Protein AF-A0A523T557-F1 (afdb_monomer_lite)

Structure (mmCIF, N/CA/C/O backbone):
data_AF-A0A523T557-F1
#
_entry.id   AF-A0A523T557-F1
#
loop_
_atom_site.group_PDB
_atom_site.id
_atom_site.type_symbol
_atom_site.label_atom_id
_atom_site.label_alt_id
_atom_site.label_comp_id
_atom_site.label_asym_id
_atom_site.label_entity_id
_atom_site.label_seq_id
_atom_site.pdbx_PDB_ins_code
_atom_site.Cartn_x
_atom_site.Cartn_y
_atom_site.Cartn_z
_at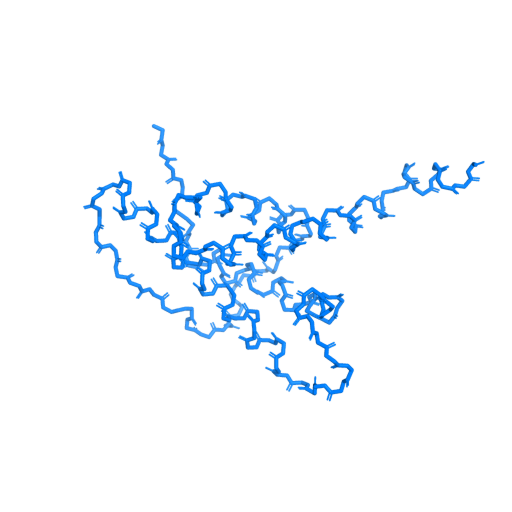om_site.occupancy
_atom_site.B_iso_or_equiv
_atom_site.auth_seq_id
_atom_site.auth_comp_id
_atom_site.auth_asym_id
_atom_site.auth_atom_id
_atom_site.pdbx_PDB_model_num
ATOM 1 N N . MET A 1 1 ? -8.811 22.938 7.286 1.00 31.28 1 MET A N 1
ATOM 2 C CA . MET A 1 1 ? -8.000 22.134 6.344 1.00 31.28 1 MET A CA 1
ATOM 3 C C . MET A 1 1 ? -8.464 20.687 6.497 1.00 31.28 1 MET A C 1
ATOM 5 O O . MET A 1 1 ? -8.234 20.122 7.557 1.00 31.28 1 MET A O 1
ATOM 9 N N . SER A 1 2 ? -9.248 20.136 5.559 1.00 33.06 2 SER A N 1
ATOM 10 C CA . SER A 1 2 ? -9.781 18.769 5.698 1.00 33.06 2 SER A CA 1
ATOM 11 C C . SER A 1 2 ? -8.694 17.757 5.355 1.00 33.06 2 SER A C 1
ATOM 13 O O . SER A 1 2 ? -8.177 17.762 4.236 1.00 33.06 2 SER A O 1
ATOM 15 N N . VAL A 1 3 ? -8.343 16.892 6.299 1.00 50.66 3 VAL A N 1
ATOM 16 C CA . VAL A 1 3 ? -7.448 15.769 6.026 1.00 50.66 3 VAL A CA 1
ATOM 17 C C . VAL A 1 3 ? -8.280 14.706 5.322 1.00 50.66 3 VAL A C 1
ATOM 19 O O . VAL A 1 3 ? -9.309 14.269 5.829 1.00 50.66 3 VAL A O 1
ATOM 22 N N . ILE A 1 4 ? -7.879 14.361 4.099 1.00 57.78 4 ILE A N 1
ATOM 23 C CA . ILE A 1 4 ? -8.636 13.462 3.230 1.00 57.78 4 ILE A CA 1
ATOM 24 C C . ILE A 1 4 ? -8.526 12.049 3.800 1.00 57.78 4 ILE A C 1
ATOM 26 O O . ILE A 1 4 ? -7.488 11.398 3.654 1.00 57.78 4 ILE A O 1
ATOM 30 N N . LEU A 1 5 ? -9.601 11.561 4.420 1.00 68.50 5 LEU A N 1
ATOM 31 C CA . LEU A 1 5 ? -9.769 10.136 4.658 1.00 68.50 5 LEU A CA 1
ATOM 32 C C . LEU A 1 5 ? -9.821 9.440 3.293 1.00 68.50 5 LEU A C 1
ATOM 34 O O . LEU A 1 5 ? -10.670 9.741 2.453 1.00 68.50 5 LEU A O 1
ATOM 38 N N . TYR A 1 6 ? -8.891 8.520 3.057 1.00 69.62 6 TYR A N 1
ATOM 39 C CA . TYR A 1 6 ? -8.950 7.671 1.876 1.00 69.62 6 TYR A CA 1
ATOM 40 C C . TYR A 1 6 ? -10.162 6.739 1.958 1.00 69.62 6 TYR A C 1
ATOM 42 O O . TYR A 1 6 ? -10.372 6.062 2.962 1.00 69.62 6 TYR A O 1
ATOM 50 N N . GLU A 1 7 ? -10.946 6.716 0.885 1.00 75.75 7 GLU A N 1
ATOM 51 C CA . GLU A 1 7 ? -12.098 5.831 0.732 1.00 75.75 7 GLU A CA 1
ATOM 52 C C . GLU A 1 7 ? -11.653 4.387 0.480 1.00 75.75 7 GLU A C 1
ATOM 54 O O . GLU A 1 7 ? -10.585 4.143 -0.094 1.00 75.75 7 GLU A O 1
ATOM 59 N N . ASP A 1 8 ? -12.506 3.431 0.854 1.00 75.81 8 ASP A N 1
ATOM 60 C CA . ASP A 1 8 ? -12.264 1.993 0.682 1.00 75.81 8 ASP A CA 1
ATOM 61 C C . ASP A 1 8 ? -11.877 1.646 -0.772 1.00 75.81 8 ASP A C 1
ATOM 63 O O . ASP A 1 8 ? -10.982 0.832 -1.003 1.00 75.81 8 ASP A O 1
ATOM 67 N N . GLU A 1 9 ? -12.468 2.325 -1.764 1.00 79.88 9 GLU A N 1
ATOM 68 C CA . GLU A 1 9 ? -12.156 2.139 -3.188 1.00 79.88 9 GLU A CA 1
ATOM 69 C C . GLU A 1 9 ? -10.692 2.463 -3.527 1.00 79.88 9 GLU A C 1
ATOM 71 O O . GLU A 1 9 ? -10.046 1.737 -4.288 1.00 79.88 9 GLU A O 1
ATOM 76 N N . LYS A 1 10 ? -10.114 3.505 -2.919 1.00 84.69 10 LYS A N 1
ATOM 77 C CA . LYS A 1 10 ? -8.704 3.858 -3.141 1.00 84.69 10 LYS A CA 1
ATOM 78 C C . LYS A 1 10 ? -7.779 2.776 -2.590 1.00 84.69 10 LYS A C 1
ATOM 80 O O . LYS A 1 10 ? -6.783 2.443 -3.228 1.00 84.69 10 LYS A O 1
ATOM 85 N N . PHE A 1 11 ? -8.124 2.175 -1.450 1.00 87.06 11 PHE A N 1
ATOM 86 C CA . PHE A 1 11 ? -7.369 1.050 -0.892 1.00 87.06 11 PHE A CA 1
ATOM 87 C C . PHE A 1 11 ? -7.514 -0.230 -1.722 1.00 87.06 11 PHE A C 1
ATOM 89 O O . PHE A 1 11 ? -6.532 -0.962 -1.872 1.00 87.06 11 PHE A O 1
ATOM 96 N N . LEU A 1 12 ? -8.686 -0.474 -2.320 1.00 86.19 12 LEU A N 1
ATOM 97 C CA . LEU A 1 12 ? -8.866 -1.550 -3.300 1.00 86.19 12 LEU A CA 1
ATOM 98 C C . LEU A 1 12 ? -7.956 -1.353 -4.519 1.00 86.19 12 LEU A C 1
ATOM 100 O O . LEU A 1 12 ? -7.275 -2.295 -4.926 1.00 86.19 12 LEU A O 1
ATOM 104 N N . ARG A 1 13 ? -7.876 -0.127 -5.055 1.00 88.12 13 ARG A N 1
ATOM 105 C CA . ARG A 1 13 ? -6.985 0.209 -6.180 1.00 88.12 13 ARG A CA 1
ATOM 106 C C . ARG A 1 13 ? -5.505 0.095 -5.813 1.00 88.12 13 ARG A C 1
ATOM 108 O O . ARG A 1 13 ? -4.748 -0.493 -6.579 1.00 88.12 13 ARG A O 1
ATOM 115 N N . ILE A 1 14 ? -5.098 0.570 -4.629 1.00 89.81 14 ILE A N 1
ATOM 116 C CA . ILE A 1 14 ? -3.727 0.399 -4.106 1.00 89.81 14 ILE A CA 1
ATOM 117 C C . ILE A 1 14 ? -3.356 -1.084 -4.072 1.00 89.81 14 ILE A C 1
ATOM 119 O O . ILE A 1 14 ? -2.316 -1.483 -4.592 1.00 89.81 14 ILE A O 1
ATOM 123 N N . ALA A 1 15 ? -4.203 -1.918 -3.478 1.00 88.25 15 ALA A N 1
ATOM 124 C CA . ALA A 1 15 ? -3.923 -3.340 -3.362 1.00 88.25 15 ALA A CA 1
ATOM 125 C C . ALA A 1 15 ? -3.898 -4.051 -4.720 1.00 88.25 15 ALA A C 1
ATOM 127 O O . ALA A 1 15 ? -3.035 -4.900 -4.933 1.00 88.25 15 ALA A O 1
ATOM 128 N N . ALA A 1 16 ? -4.804 -3.700 -5.639 1.00 87.75 16 ALA A N 1
ATOM 129 C CA . ALA A 1 16 ? -4.807 -4.233 -6.998 1.00 87.75 16 ALA A CA 1
ATOM 130 C C . ALA A 1 16 ? -3.494 -3.901 -7.727 1.00 87.75 16 ALA A C 1
ATOM 132 O O . ALA A 1 16 ? -2.852 -4.800 -8.270 1.00 87.75 16 ALA A O 1
ATOM 133 N N . SER A 1 17 ? -3.034 -2.648 -7.660 1.00 89.94 17 SER A N 1
ATOM 134 C CA . SER A 1 17 ? -1.747 -2.245 -8.239 1.00 89.94 17 SER A CA 1
ATOM 135 C C . SER A 1 17 ? -0.556 -2.951 -7.596 1.00 89.94 17 SER A C 1
ATOM 137 O O . SER A 1 17 ? 0.370 -3.357 -8.296 1.00 89.94 17 SER A O 1
ATOM 139 N N . LEU A 1 18 ? -0.568 -3.128 -6.271 1.00 88.62 18 LEU A N 1
ATOM 140 C CA . LEU A 1 18 ? 0.499 -3.843 -5.571 1.00 88.62 18 LEU A CA 1
ATOM 141 C C . LEU A 1 18 ? 0.540 -5.325 -5.959 1.00 88.62 18 LEU A C 1
ATOM 143 O O . LEU A 1 18 ? 1.633 -5.860 -6.119 1.00 88.62 18 LEU A O 1
ATOM 147 N N . LYS A 1 19 ? -0.616 -5.980 -6.147 1.00 85.81 19 LYS A N 1
ATOM 148 C CA . LYS A 1 19 ? -0.695 -7.383 -6.596 1.00 85.81 19 LYS A CA 1
ATOM 149 C C . LYS A 1 19 ? -0.064 -7.584 -7.965 1.00 85.81 19 LYS A C 1
ATOM 151 O O . LYS A 1 19 ? 0.756 -8.484 -8.114 1.00 85.81 19 LYS A O 1
ATOM 156 N N . LEU A 1 20 ? -0.370 -6.709 -8.925 1.00 84.88 20 LEU A N 1
ATOM 157 C CA . LEU A 1 20 ? 0.230 -6.760 -10.265 1.00 84.88 20 LEU A CA 1
ATOM 158 C C . LEU A 1 20 ? 1.760 -6.692 -10.229 1.00 84.88 20 LEU A C 1
ATOM 160 O O . LEU A 1 20 ? 2.426 -7.254 -11.090 1.00 84.88 20 LEU A O 1
ATOM 164 N N . LYS A 1 21 ? 2.314 -6.027 -9.215 1.00 83.25 21 LYS A N 1
ATOM 165 C CA . LYS A 1 21 ? 3.755 -5.847 -9.021 1.00 83.25 21 LYS A CA 1
ATOM 166 C C . LYS A 1 21 ? 4.348 -6.808 -7.988 1.00 83.25 21 LYS A C 1
ATOM 168 O O . LYS A 1 21 ? 5.528 -6.711 -7.669 1.00 83.25 21 LYS A O 1
ATOM 173 N N . GLY A 1 22 ? 3.541 -7.710 -7.426 1.00 77.62 22 GLY A N 1
ATOM 174 C CA . GLY A 1 22 ? 3.881 -8.467 -6.224 1.00 77.62 22 GLY A CA 1
ATOM 175 C C . GLY A 1 22 ? 5.095 -9.379 -6.388 1.00 77.62 22 GLY A C 1
ATOM 176 O O . GLY A 1 22 ? 5.851 -9.551 -5.437 1.00 77.62 22 GLY A O 1
ATOM 177 N N . GLN A 1 23 ? 5.314 -9.927 -7.585 1.00 76.62 23 GLN A N 1
ATOM 178 C CA . GLN A 1 23 ? 6.472 -10.782 -7.862 1.00 76.62 23 GLN A CA 1
ATOM 179 C C . GLN A 1 23 ? 7.786 -9.997 -7.815 1.00 76.62 23 GLN A C 1
ATOM 181 O O . GLN A 1 23 ? 8.675 -10.361 -7.049 1.00 76.62 23 GLN A O 1
ATOM 186 N N . ASP A 1 24 ? 7.871 -8.876 -8.535 1.00 79.00 24 ASP A N 1
ATOM 187 C CA . ASP A 1 24 ? 9.051 -7.994 -8.554 1.00 79.00 24 ASP A CA 1
ATOM 188 C C . ASP A 1 24 ? 9.409 -7.495 -7.150 1.00 79.00 24 ASP A C 1
ATOM 190 O O . ASP A 1 24 ? 10.567 -7.303 -6.781 1.00 79.00 24 ASP A O 1
ATOM 194 N N . MET A 1 25 ? 8.374 -7.324 -6.340 1.00 80.50 25 MET A N 1
ATOM 195 C CA . MET A 1 25 ? 8.449 -6.810 -4.993 1.00 80.50 25 MET A CA 1
ATOM 196 C C . MET A 1 25 ? 8.814 -7.875 -3.949 1.00 80.50 25 MET A C 1
ATOM 198 O O . MET A 1 25 ? 9.259 -7.498 -2.875 1.00 80.50 25 MET A O 1
ATOM 202 N N . ALA A 1 26 ? 8.726 -9.180 -4.234 1.00 80.50 26 ALA A N 1
ATOM 203 C CA . ALA A 1 26 ? 8.835 -10.268 -3.247 1.00 80.50 26 ALA A CA 1
ATOM 204 C C . ALA A 1 26 ? 10.027 -10.158 -2.268 1.00 80.50 26 ALA A C 1
ATOM 206 O O . ALA A 1 26 ? 9.886 -10.454 -1.078 1.00 80.50 26 ALA A O 1
ATOM 207 N N . HIS A 1 27 ? 11.175 -9.661 -2.731 1.00 79.62 27 HIS A N 1
ATOM 208 C CA . HIS A 1 27 ? 12.367 -9.437 -1.910 1.00 79.62 27 HIS A CA 1
ATOM 209 C C . HIS A 1 27 ? 12.126 -8.492 -0.714 1.00 79.62 27 HIS A C 1
ATOM 211 O O . HIS A 1 27 ? 12.641 -8.758 0.373 1.00 79.62 27 HIS A O 1
ATOM 217 N N . LEU A 1 28 ? 11.273 -7.460 -0.830 1.00 82.38 28 LEU A N 1
ATOM 218 C CA . LEU A 1 28 ? 10.960 -6.580 0.312 1.00 82.38 28 LEU A CA 1
ATOM 219 C C . LEU A 1 28 ? 10.135 -7.301 1.394 1.00 82.38 28 LEU A C 1
ATOM 221 O O . LEU A 1 28 ? 10.028 -6.809 2.518 1.00 82.38 28 LEU A O 1
ATOM 225 N N . TRP A 1 29 ? 9.543 -8.458 1.090 1.00 77.88 29 TRP A N 1
ATOM 226 C CA . TRP A 1 29 ? 8.778 -9.282 2.029 1.00 77.88 29 TRP A CA 1
ATOM 227 C C . TRP A 1 29 ? 9.612 -10.450 2.570 1.00 77.88 29 TRP A C 1
ATOM 229 O O . TRP A 1 29 ? 9.051 -11.304 3.258 1.00 77.88 29 TRP A O 1
ATOM 239 N N . LEU A 1 30 ? 10.932 -10.451 2.310 1.00 71.69 30 LEU A N 1
ATOM 240 C CA . LEU A 1 30 ? 11.891 -11.479 2.730 1.00 71.69 30 LEU A CA 1
ATOM 241 C C . LEU A 1 30 ? 11.425 -12.882 2.322 1.00 71.69 30 LEU A C 1
ATOM 243 O O . LEU A 1 30 ? 11.360 -13.803 3.136 1.00 71.69 30 LEU A O 1
ATOM 247 N N . TYR A 1 31 ? 11.033 -13.016 1.055 1.00 68.38 31 TYR A N 1
ATOM 248 C CA . TYR A 1 31 ? 10.551 -14.271 0.494 1.00 68.38 31 TYR A CA 1
ATOM 249 C C . TYR A 1 31 ? 11.728 -15.194 0.137 1.00 68.38 31 TYR A C 1
ATOM 251 O O . TYR A 1 31 ? 12.522 -14.830 -0.733 1.00 68.38 31 TYR A O 1
ATOM 259 N N . PRO A 1 32 ? 11.856 -16.391 0.741 1.00 55.16 32 PRO A N 1
ATOM 260 C CA . PRO A 1 32 ? 12.726 -17.418 0.189 1.00 55.16 32 PRO A CA 1
ATOM 261 C C . PRO A 1 32 ? 12.156 -17.908 -1.152 1.00 55.16 32 PRO A C 1
ATOM 263 O O . PRO A 1 32 ? 10.939 -18.043 -1.315 1.00 55.16 32 PRO A O 1
ATOM 266 N N . TYR A 1 33 ? 13.045 -18.172 -2.113 1.00 48.47 33 TYR A N 1
ATOM 267 C CA . TYR A 1 33 ? 12.705 -18.808 -3.388 1.00 48.47 33 TYR A CA 1
ATOM 268 C C . TYR A 1 33 ? 11.853 -20.069 -3.135 1.00 48.47 33 TYR A C 1
ATOM 270 O O . TYR A 1 33 ? 12.278 -20.958 -2.401 1.00 48.47 33 TYR A O 1
ATOM 278 N N . GLY A 1 34 ? 10.655 -20.151 -3.730 1.00 52.22 34 GLY A N 1
ATOM 279 C CA . GLY A 1 34 ? 9.854 -21.388 -3.757 1.00 52.22 34 GLY A CA 1
ATOM 280 C C . GLY A 1 34 ? 8.467 -21.356 -3.106 1.00 52.22 34 GLY A C 1
ATOM 281 O O . GLY A 1 34 ? 7.756 -22.356 -3.163 1.00 52.22 34 GLY A O 1
ATOM 282 N N . TRP A 1 35 ? 8.019 -20.244 -2.521 1.00 56.44 35 TRP A N 1
ATOM 283 C CA . TRP A 1 35 ? 6.638 -20.152 -2.027 1.00 56.44 35 TRP A CA 1
ATOM 284 C C . TRP A 1 35 ? 5.668 -19.840 -3.174 1.00 56.44 35 TRP A C 1
ATOM 286 O O . TRP A 1 35 ? 5.558 -18.708 -3.644 1.00 56.44 35 TRP A O 1
ATOM 296 N N . GLN A 1 36 ? 4.999 -20.892 -3.643 1.00 54.44 36 GLN A N 1
ATOM 297 C CA . GLN A 1 36 ? 4.041 -20.874 -4.744 1.00 54.44 36 GLN A CA 1
ATOM 298 C C . GLN A 1 36 ? 2.829 -19.956 -4.481 1.00 54.44 36 GLN A C 1
ATOM 300 O O . GLN A 1 36 ? 2.388 -19.755 -3.349 1.00 54.44 36 GLN A O 1
ATOM 305 N N . THR A 1 37 ? 2.321 -19.403 -5.585 1.00 53.91 37 THR A N 1
ATOM 306 C CA . THR A 1 37 ? 0.986 -18.828 -5.846 1.00 53.91 37 THR A CA 1
ATOM 307 C C . THR A 1 37 ? 0.020 -18.697 -4.657 1.00 53.91 37 THR A C 1
ATOM 309 O O . THR A 1 37 ? -0.415 -19.674 -4.057 1.00 53.91 37 THR A O 1
ATOM 312 N N . GLY A 1 38 ? -0.386 -17.455 -4.363 1.00 60.50 38 GLY A N 1
ATOM 313 C CA . GLY A 1 38 ? -1.404 -17.110 -3.357 1.00 60.50 38 GLY A CA 1
ATOM 314 C C . GLY A 1 38 ? -0.848 -16.620 -2.014 1.00 60.50 38 GLY A C 1
ATOM 315 O O . GLY A 1 38 ? -1.551 -15.934 -1.269 1.00 60.50 38 GLY A O 1
ATOM 316 N N . GLY A 1 39 ? 0.423 -16.900 -1.708 1.00 71.94 39 GLY A N 1
ATOM 317 C CA . GLY A 1 39 ? 1.084 -16.385 -0.505 1.00 71.94 39 GLY A CA 1
ATOM 318 C C . GLY A 1 39 ? 1.363 -14.877 -0.557 1.00 71.94 39 GLY A C 1
ATOM 319 O O . GLY A 1 39 ? 1.160 -14.183 0.442 1.00 71.94 39 GLY A O 1
ATOM 320 N N . MET A 1 40 ? 1.800 -14.363 -1.711 1.00 78.50 40 MET A N 1
ATOM 321 C CA . MET A 1 40 ? 2.117 -12.941 -1.897 1.00 78.50 40 MET A CA 1
ATOM 322 C C . MET A 1 40 ? 0.852 -12.083 -1.952 1.00 78.50 40 MET A C 1
ATOM 324 O O . MET A 1 40 ? 0.757 -11.092 -1.229 1.00 78.50 40 MET A O 1
ATOM 328 N N . ASP A 1 41 ? -0.168 -12.524 -2.689 1.00 80.19 41 ASP A N 1
ATOM 329 C CA . ASP A 1 41 ? -1.460 -11.838 -2.749 1.00 80.19 41 ASP A CA 1
ATOM 330 C C . ASP A 1 41 ? -2.034 -11.643 -1.351 1.00 80.19 41 ASP A C 1
ATOM 332 O O . ASP A 1 41 ? -2.245 -10.508 -0.943 1.00 80.19 41 ASP A O 1
ATOM 336 N N . LYS A 1 42 ? -2.152 -12.705 -0.544 1.00 81.50 42 LYS A N 1
ATOM 337 C CA . LYS A 1 42 ? -2.631 -12.605 0.848 1.00 81.50 42 LYS A CA 1
ATOM 338 C C . LYS A 1 42 ? -1.808 -11.634 1.702 1.00 81.50 42 LYS A C 1
ATOM 340 O O . LYS A 1 42 ? -2.352 -10.981 2.594 1.00 81.50 42 LYS A O 1
ATOM 345 N N . LYS A 1 43 ? -0.495 -11.527 1.474 1.00 84.12 43 LYS A N 1
ATOM 346 C CA . LYS A 1 43 ? 0.370 -10.572 2.190 1.00 84.12 43 LYS A CA 1
ATOM 347 C C . LYS A 1 43 ? 0.097 -9.139 1.750 1.00 84.12 43 LYS A C 1
ATOM 349 O O . LYS A 1 43 ? 0.052 -8.265 2.614 1.00 84.12 43 LYS A O 1
ATOM 354 N N . ILE A 1 44 ? -0.125 -8.914 0.459 1.00 86.25 44 ILE A N 1
ATOM 355 C CA . ILE A 1 44 ? -0.513 -7.616 -0.100 1.00 86.25 44 ILE A CA 1
ATOM 356 C C . ILE A 1 44 ? -1.895 -7.214 0.413 1.00 86.25 44 ILE A C 1
ATOM 358 O O . ILE A 1 44 ? -2.054 -6.105 0.910 1.00 86.25 44 ILE A O 1
ATOM 362 N N . GLU A 1 45 ? -2.866 -8.126 0.405 1.00 85.50 45 GLU A N 1
ATOM 363 C CA . GLU A 1 45 ? -4.198 -7.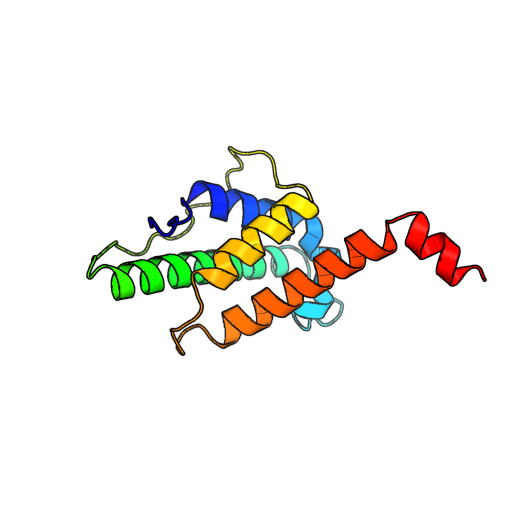888 0.967 1.00 85.50 45 GLU A CA 1
ATOM 364 C C . GLU A 1 45 ? -4.121 -7.536 2.455 1.00 85.50 45 GLU A C 1
ATOM 366 O O . GLU A 1 45 ? -4.743 -6.580 2.918 1.00 85.50 45 GLU A O 1
ATOM 371 N N . LYS A 1 46 ? -3.319 -8.281 3.225 1.00 86.69 46 LYS A N 1
ATOM 372 C CA . LYS A 1 46 ? -3.099 -8.009 4.650 1.00 86.69 46 LYS A CA 1
ATOM 373 C C . LYS A 1 46 ? -2.409 -6.665 4.872 1.00 86.69 46 LYS A C 1
ATOM 375 O O . LYS A 1 46 ? -2.720 -5.977 5.841 1.00 86.69 46 LYS A O 1
ATOM 380 N N . PHE A 1 47 ? -1.468 -6.299 4.009 1.00 88.81 47 PHE A N 1
ATOM 381 C CA . PHE A 1 47 ? -0.793 -5.010 4.059 1.00 88.81 47 PHE A CA 1
ATOM 382 C C . PHE A 1 47 ? -1.759 -3.860 3.747 1.00 88.81 47 PHE A C 1
ATOM 384 O O . PHE A 1 47 ? -1.853 -2.934 4.546 1.00 88.81 47 PHE A O 1
ATOM 391 N N . ALA A 1 48 ? -2.541 -3.956 2.670 1.00 89.06 48 ALA A N 1
ATOM 392 C CA . ALA A 1 48 ? -3.534 -2.952 2.295 1.00 89.06 48 ALA A CA 1
ATOM 393 C C . ALA A 1 48 ? -4.618 -2.771 3.369 1.00 89.06 48 ALA A C 1
ATOM 395 O O . ALA A 1 48 ? -4.949 -1.642 3.716 1.00 89.06 48 ALA A O 1
ATOM 396 N N . ASN A 1 49 ? -5.101 -3.867 3.965 1.00 87.81 49 ASN A N 1
ATOM 397 C CA . ASN A 1 49 ? -6.009 -3.798 5.111 1.00 87.81 49 ASN A CA 1
ATOM 398 C C . ASN A 1 49 ? -5.365 -3.055 6.288 1.00 87.81 49 ASN A C 1
ATOM 400 O O . ASN A 1 49 ? -5.960 -2.126 6.816 1.00 87.81 49 ASN A O 1
ATOM 404 N N . ARG A 1 50 ? -4.118 -3.383 6.658 1.00 88.94 50 ARG A N 1
ATOM 405 C CA . ARG A 1 50 ? -3.410 -2.666 7.734 1.00 88.94 50 ARG A CA 1
ATOM 406 C C . ARG A 1 50 ? -3.253 -1.173 7.452 1.00 88.94 50 ARG A C 1
ATOM 408 O O . ARG A 1 50 ? -3.347 -0.391 8.391 1.00 88.94 50 ARG A O 1
ATOM 415 N N . LEU A 1 51 ? -3.011 -0.785 6.198 1.00 89.19 51 LEU A N 1
ATOM 416 C CA . LEU A 1 51 ? -2.962 0.623 5.800 1.00 89.19 51 LEU A CA 1
ATOM 417 C C . LEU A 1 51 ? -4.324 1.308 5.950 1.00 89.19 51 LEU A C 1
ATOM 419 O O . LEU A 1 51 ? -4.387 2.408 6.489 1.00 89.19 51 LEU A O 1
ATOM 423 N N . LEU A 1 52 ? -5.408 0.648 5.532 1.00 87.44 52 LEU A N 1
ATOM 424 C CA . LEU A 1 52 ? -6.771 1.146 5.725 1.00 87.44 52 LEU A CA 1
ATOM 425 C C . LEU A 1 52 ? -7.067 1.367 7.211 1.00 87.44 52 LEU A C 1
ATOM 427 O O . LEU A 1 52 ? -7.623 2.392 7.589 1.00 87.44 52 LEU A O 1
ATOM 431 N N . ASN A 1 53 ? -6.656 0.432 8.065 1.00 87.00 53 ASN A N 1
ATOM 432 C CA . ASN A 1 53 ? -6.919 0.527 9.499 1.00 87.00 53 ASN A CA 1
ATOM 433 C C . ASN A 1 53 ? -6.107 1.633 10.150 1.00 87.00 53 ASN A C 1
ATOM 435 O O . ASN A 1 53 ? -6.656 2.377 10.946 1.00 87.00 53 ASN A O 1
ATOM 439 N N . ALA A 1 54 ? -4.837 1.771 9.771 1.00 86.50 54 ALA A N 1
ATOM 440 C CA . ALA A 1 54 ? -4.016 2.883 10.224 1.00 86.50 54 ALA A CA 1
ATOM 441 C C . ALA A 1 54 ? -4.634 4.231 9.820 1.00 86.50 54 ALA A C 1
ATOM 443 O O . ALA A 1 54 ? -4.689 5.147 10.630 1.00 86.50 54 ALA A O 1
ATOM 444 N N . ASN A 1 55 ? -5.168 4.331 8.60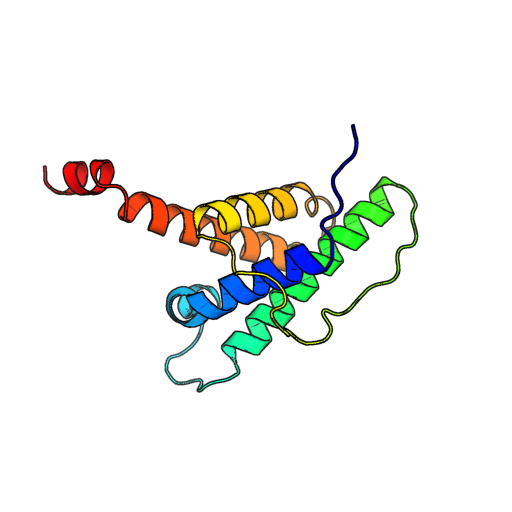0 1.00 86.00 55 ASN A N 1
ATOM 445 C CA . ASN A 1 55 ? -5.801 5.552 8.109 1.00 86.00 55 ASN A CA 1
ATOM 446 C C . ASN A 1 55 ? -7.124 5.868 8.835 1.00 86.00 55 ASN A C 1
ATOM 448 O O . ASN A 1 55 ? -7.391 7.032 9.122 1.00 86.00 55 ASN A O 1
ATOM 452 N N . ILE A 1 56 ? -7.937 4.853 9.153 1.00 84.31 56 ILE A N 1
ATOM 453 C CA . ILE A 1 56 ? -9.158 5.017 9.959 1.00 84.31 56 ILE A CA 1
ATOM 454 C C . ILE A 1 56 ? -8.805 5.403 11.398 1.00 84.31 56 ILE A C 1
ATOM 456 O O . ILE A 1 56 ? -9.349 6.381 11.897 1.00 84.31 56 ILE A O 1
ATOM 460 N N . ASP A 1 57 ? -7.886 4.676 12.040 1.00 84.44 57 ASP A N 1
ATOM 461 C CA . ASP A 1 57 ? -7.486 4.915 13.431 1.00 84.44 57 ASP A CA 1
ATOM 462 C C . ASP A 1 57 ? -6.922 6.337 13.587 1.00 84.44 57 ASP A C 1
ATOM 464 O O . ASP A 1 57 ? -7.383 7.082 14.444 1.00 84.44 57 ASP A O 1
ATOM 468 N N . SER A 1 58 ? -6.021 6.771 12.696 1.00 83.19 58 SER A N 1
ATOM 469 C CA . SER A 1 58 ? -5.482 8.138 12.727 1.00 83.19 58 SER A CA 1
ATOM 470 C C . SER A 1 58 ? -6.536 9.219 12.456 1.00 83.19 58 SER A C 1
ATOM 472 O O . SER A 1 58 ? -6.432 10.321 12.990 1.00 83.19 58 SER A O 1
ATOM 474 N N . SER A 1 59 ? -7.560 8.933 11.645 1.00 81.38 59 SER A N 1
ATOM 475 C CA . SER A 1 59 ? -8.686 9.856 11.450 1.00 81.38 59 SER A CA 1
ATOM 476 C C . SER A 1 59 ? -9.564 9.942 12.699 1.00 81.38 59 SER A C 1
ATOM 478 O O . SER A 1 59 ? -9.915 11.041 13.117 1.00 81.38 59 SER A O 1
ATOM 480 N N . ASN A 1 60 ? -9.898 8.797 13.295 1.00 82.19 60 ASN A N 1
ATOM 481 C CA . ASN A 1 60 ? -10.700 8.705 14.512 1.00 82.19 60 ASN A CA 1
ATOM 482 C C . ASN A 1 60 ? -10.016 9.433 15.679 1.00 82.19 60 ASN A C 1
ATOM 484 O O . ASN A 1 60 ? -10.648 10.261 16.322 1.00 82.19 60 ASN A O 1
ATOM 488 N N . GLU A 1 61 ? -8.715 9.203 15.895 1.00 82.06 61 GLU A N 1
ATOM 489 C CA . GLU A 1 61 ? -7.919 9.886 16.928 1.00 82.06 61 GLU A CA 1
ATOM 490 C C . GLU A 1 61 ? -7.901 11.411 16.734 1.00 82.06 61 GLU A C 1
ATOM 492 O O . GLU A 1 61 ? -7.998 12.166 17.698 1.00 82.06 61 GLU A O 1
ATOM 497 N N . ARG A 1 62 ? -7.794 11.884 15.485 1.00 77.81 62 ARG A N 1
ATOM 498 C CA . ARG A 1 62 ? -7.674 13.318 15.177 1.00 77.81 62 ARG A CA 1
ATOM 499 C C . ARG A 1 62 ? -8.990 14.087 15.302 1.00 77.81 62 ARG A C 1
ATOM 501 O O . ARG A 1 62 ? -8.956 15.285 15.574 1.00 77.81 62 ARG A O 1
ATOM 508 N N . TYR A 1 63 ? -10.118 13.429 15.051 1.00 80.25 63 TYR A N 1
ATOM 509 C CA . TYR A 1 63 ? -11.434 14.071 14.986 1.00 80.25 63 TYR A CA 1
ATOM 510 C C . TYR A 1 63 ? -12.413 13.588 16.064 1.00 80.25 63 TYR A C 1
ATOM 512 O O . TYR A 1 63 ? -13.575 13.981 16.026 1.00 80.25 63 TYR A O 1
ATOM 520 N N . ASP A 1 64 ? -11.951 12.763 17.009 1.00 78.75 64 ASP A N 1
ATOM 521 C CA . ASP A 1 64 ? -12.783 12.100 18.026 1.00 78.75 64 ASP A CA 1
ATOM 522 C C . ASP A 1 64 ? -13.993 11.366 17.404 1.00 78.75 64 ASP A C 1
ATOM 524 O O . ASP A 1 64 ? -15.105 11.331 17.930 1.00 78.75 64 ASP A O 1
ATOM 528 N N . GLU A 1 65 ? -13.779 10.800 16.212 1.00 79.12 65 GLU A N 1
ATOM 529 C CA . GLU A 1 65 ? -14.774 10.006 15.492 1.00 79.12 65 GLU A CA 1
ATOM 530 C C . GLU A 1 65 ? -14.659 8.526 15.881 1.00 79.12 65 GLU A C 1
ATOM 532 O O . GLU A 1 65 ? -13.587 8.021 16.209 1.00 79.12 65 GLU A O 1
ATOM 537 N N . GLN A 1 66 ? -15.761 7.781 15.774 1.00 75.88 66 GLN A N 1
ATOM 538 C CA . GLN A 1 66 ? -15.764 6.324 15.943 1.00 75.88 66 GLN A CA 1
ATOM 539 C C . GLN A 1 66 ? -16.212 5.631 14.661 1.00 75.88 66 GLN A C 1
ATOM 541 O O . GLN A 1 66 ? -17.266 4.991 14.599 1.00 75.88 66 GLN A O 1
ATOM 546 N N . ARG A 1 67 ? -15.409 5.747 13.597 1.00 76.06 67 ARG A N 1
ATOM 547 C CA . ARG A 1 67 ? -15.660 4.947 12.397 1.00 76.06 67 ARG A CA 1
ATOM 548 C C . ARG A 1 67 ? -15.315 3.482 12.657 1.00 76.06 67 ARG A C 1
ATOM 550 O O . ARG A 1 67 ? -14.192 3.192 13.076 1.00 76.06 67 ARG A O 1
ATOM 557 N N . PRO A 1 68 ? -16.236 2.547 12.364 1.00 71.75 68 PRO A N 1
ATOM 558 C CA . PRO A 1 68 ? -15.960 1.130 12.505 1.00 71.75 68 PRO A CA 1
ATOM 559 C C . PRO A 1 68 ? -14.920 0.677 11.481 1.00 71.75 68 PRO A C 1
ATOM 561 O O . PRO A 1 68 ? -14.894 1.129 10.333 1.00 71.75 68 PRO A O 1
ATOM 564 N N . PHE A 1 69 ? -14.099 -0.284 11.893 1.00 72.19 69 PHE A N 1
ATOM 565 C CA . PHE A 1 69 ? -13.170 -0.976 11.015 1.00 72.19 69 PHE A CA 1
ATOM 566 C C . PHE A 1 69 ? -13.927 -1.663 9.874 1.00 72.19 69 PHE A C 1
ATOM 568 O O . PHE A 1 69 ? -14.830 -2.469 10.111 1.00 72.19 69 PHE A O 1
ATOM 575 N N . LYS A 1 70 ? -13.507 -1.420 8.632 1.00 69.06 70 LYS A N 1
ATOM 576 C CA . LYS A 1 70 ? -13.963 -2.184 7.469 1.00 69.06 70 LYS A CA 1
ATOM 577 C C . LYS A 1 70 ? -12.820 -3.037 6.939 1.00 69.06 70 LYS A C 1
ATOM 579 O O . LYS A 1 70 ? -11.726 -2.544 6.687 1.00 69.06 70 LYS A O 1
ATOM 584 N N . VAL A 1 71 ? -13.073 -4.335 6.792 1.00 66.75 71 VAL A N 1
ATOM 585 C CA . VAL A 1 71 ? -12.187 -5.227 6.035 1.00 66.75 71 VAL A CA 1
ATOM 586 C C . VAL A 1 71 ? -12.455 -4.979 4.554 1.00 66.75 71 VAL A C 1
ATOM 588 O O . VAL A 1 71 ? -13.619 -4.922 4.151 1.00 66.75 71 VAL A O 1
ATOM 591 N N . LEU A 1 72 ? -11.405 -4.899 3.738 1.00 67.81 72 LEU A N 1
ATOM 592 C CA . LEU A 1 72 ? -11.534 -4.929 2.282 1.00 67.81 72 LEU A CA 1
ATOM 593 C C . LEU A 1 72 ? -12.184 -6.267 1.881 1.00 67.81 72 LEU A C 1
ATOM 595 O O . LEU A 1 72 ? -11.543 -7.320 1.918 1.00 67.81 72 LEU A O 1
ATOM 599 N N . LYS A 1 73 ? -13.488 -6.247 1.573 1.00 63.41 73 LYS A N 1
ATOM 600 C CA . LYS A 1 73 ? -14.268 -7.439 1.212 1.00 63.41 73 LYS A CA 1
ATOM 601 C C . LYS A 1 73 ? -13.975 -7.848 -0.226 1.00 63.41 73 LYS A C 1
ATOM 603 O O . LYS A 1 73 ? -14.682 -7.419 -1.125 1.00 63.41 73 LYS A O 1
ATOM 608 N N . GLY A 1 74 ? -12.983 -8.717 -0.408 1.00 59.34 74 GLY A N 1
ATOM 609 C CA . GLY A 1 74 ? -12.621 -9.262 -1.716 1.00 59.34 74 GLY A CA 1
ATOM 610 C C . GLY A 1 74 ? -12.078 -8.193 -2.672 1.00 59.34 74 GLY A C 1
ATOM 611 O O . GLY A 1 74 ? -12.597 -7.090 -2.792 1.00 59.34 74 GLY A O 1
ATOM 612 N N . PHE A 1 75 ? -11.011 -8.508 -3.396 1.00 61.94 75 PHE A N 1
ATOM 613 C CA . PHE A 1 75 ? -10.503 -7.611 -4.436 1.00 61.94 75 PHE A CA 1
ATOM 614 C C . PHE A 1 75 ? -11.262 -7.856 -5.739 1.00 61.94 75 PHE A C 1
ATOM 616 O O . PHE A 1 75 ? -10.695 -8.360 -6.701 1.00 61.94 75 PHE A O 1
ATOM 623 N N . SER A 1 76 ? -12.559 -7.549 -5.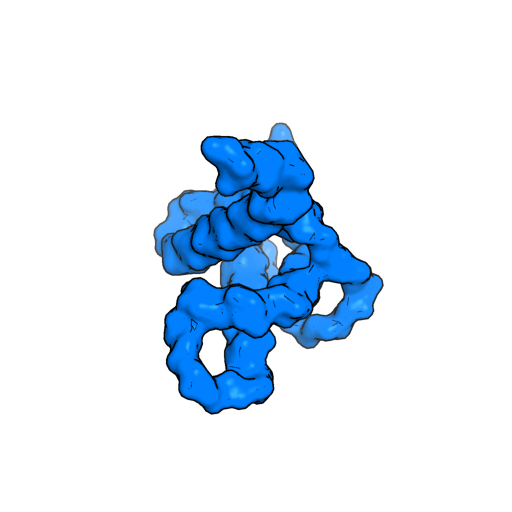766 1.00 56.16 76 SER A N 1
ATOM 624 C CA . SER A 1 76 ? -13.292 -7.436 -7.027 1.00 56.16 76 SER A CA 1
ATOM 625 C C . SER A 1 76 ? -12.990 -6.058 -7.608 1.00 56.16 76 SER A C 1
ATOM 627 O O . SER A 1 76 ? -13.485 -5.045 -7.118 1.00 56.16 76 SER A O 1
ATOM 629 N N . SER A 1 77 ? -12.100 -6.018 -8.597 1.00 55.69 77 SER A N 1
ATOM 630 C CA . SER A 1 77 ? -11.645 -4.808 -9.279 1.00 55.69 77 SER A CA 1
ATOM 631 C C . SER A 1 77 ? -12.804 -4.104 -9.990 1.00 55.69 77 SER A C 1
ATOM 633 O O . SER A 1 77 ? -13.109 -4.419 -11.137 1.00 55.69 77 SER A O 1
ATOM 635 N N . SER A 1 78 ? -13.451 -3.148 -9.329 1.00 55.31 78 SER A N 1
ATOM 636 C CA . SER A 1 78 ? -14.339 -2.198 -10.011 1.00 55.31 78 SER A CA 1
ATOM 637 C C . SER A 1 78 ? -13.576 -0.995 -10.578 1.00 55.31 78 SER A C 1
ATOM 639 O O . SER A 1 78 ? -14.104 -0.296 -11.434 1.00 55.31 78 SER A O 1
ATOM 641 N N . GLY A 1 79 ? -12.329 -0.767 -10.141 1.00 64.19 79 GLY A N 1
ATOM 642 C CA . GLY A 1 79 ? -11.482 0.341 -10.586 1.00 64.19 79 GLY A CA 1
ATOM 643 C C . GLY A 1 79 ? -10.201 -0.125 -11.277 1.00 64.19 79 GLY A C 1
ATOM 644 O O . GLY A 1 79 ? -9.593 -1.120 -10.875 1.00 64.19 79 GLY A O 1
ATOM 645 N N . LEU A 1 80 ? -9.770 0.627 -12.295 1.00 77.00 80 LEU A N 1
ATOM 646 C CA . LEU A 1 80 ? -8.478 0.417 -12.948 1.00 77.00 80 LEU A CA 1
ATOM 647 C C . LEU A 1 80 ? -7.334 0.594 -11.929 1.00 77.00 80 LEU A C 1
ATOM 649 O O . LEU A 1 80 ? -7.366 1.543 -11.127 1.00 77.00 80 LEU A O 1
ATOM 653 N N . PRO A 1 81 ? -6.321 -0.291 -11.943 1.00 84.19 81 PRO A N 1
ATOM 654 C CA . PRO A 1 81 ? -5.145 -0.143 -11.095 1.00 84.19 81 PRO A CA 1
ATOM 655 C C . PRO A 1 81 ? -4.450 1.195 -11.383 1.00 84.19 81 PRO A C 1
ATOM 657 O O . PRO A 1 81 ? -4.455 1.687 -12.508 1.00 84.19 81 PRO A O 1
ATOM 660 N N . TYR A 1 82 ? -3.860 1.790 -10.351 1.00 88.88 82 TYR A N 1
ATOM 661 C CA . TYR A 1 82 ? -2.975 2.943 -10.489 1.00 88.88 82 TYR A CA 1
ATOM 662 C C . TYR A 1 82 ? -1.739 2.611 -11.327 1.00 88.88 82 TYR A C 1
ATOM 664 O O . TYR A 1 82 ? -1.153 1.535 -11.160 1.00 88.88 82 TYR A O 1
ATOM 672 N N . SER A 1 83 ? -1.315 3.581 -12.140 1.00 88.50 83 SER A N 1
ATOM 673 C CA . SER A 1 83 ? 0.052 3.655 -12.665 1.00 88.50 83 SER A CA 1
ATOM 674 C C . SER A 1 83 ? 1.072 3.815 -11.529 1.00 88.50 83 SER A C 1
ATOM 676 O O . SER A 1 83 ? 0.716 4.163 -10.404 1.00 88.50 83 SER A O 1
ATOM 678 N N . ASP A 1 84 ? 2.357 3.594 -11.807 1.00 86.44 84 ASP A N 1
ATOM 679 C CA . ASP A 1 84 ? 3.421 3.627 -10.791 1.00 86.44 84 ASP A CA 1
ATOM 680 C C . ASP A 1 84 ? 3.482 4.984 -10.082 1.00 86.44 84 ASP A C 1
ATOM 682 O O . ASP A 1 84 ? 3.517 5.041 -8.855 1.00 86.44 84 ASP A O 1
ATOM 686 N N . LEU A 1 85 ? 3.382 6.083 -10.834 1.00 87.94 85 LEU A N 1
ATOM 687 C CA . LEU A 1 85 ? 3.360 7.437 -10.278 1.00 87.94 85 LEU A CA 1
ATOM 688 C C . LEU A 1 85 ? 2.117 7.706 -9.422 1.00 87.94 85 LEU A C 1
ATOM 690 O O . LEU A 1 85 ? 2.220 8.305 -8.350 1.00 87.94 85 LEU A O 1
ATOM 694 N N . GLU A 1 86 ? 0.936 7.279 -9.870 1.00 91.06 86 GLU A N 1
ATOM 695 C CA . GLU A 1 86 ? -0.300 7.443 -9.097 1.00 91.06 86 GLU A CA 1
ATOM 696 C C . GLU A 1 86 ? -0.295 6.586 -7.830 1.00 91.06 86 GLU A C 1
ATOM 698 O O . GLU A 1 86 ? -0.771 7.026 -6.779 1.00 91.06 86 GLU A O 1
ATOM 703 N N . LEU A 1 87 ? 0.278 5.383 -7.908 1.00 91.88 87 LEU A N 1
ATOM 704 C CA . LEU A 1 87 ? 0.443 4.490 -6.774 1.00 91.88 87 LEU A CA 1
ATOM 705 C C . LEU A 1 87 ? 1.390 5.109 -5.746 1.00 91.88 87 LEU A C 1
ATOM 707 O O . LEU A 1 87 ? 1.042 5.162 -4.570 1.00 91.88 87 LEU A O 1
ATOM 711 N N . ILE A 1 88 ? 2.540 5.636 -6.181 1.00 92.12 88 ILE A N 1
ATOM 712 C CA . ILE A 1 88 ? 3.498 6.337 -5.312 1.00 92.12 88 ILE A CA 1
ATOM 713 C C . ILE A 1 88 ? 2.815 7.508 -4.603 1.00 92.12 88 ILE A C 1
ATOM 715 O O . ILE A 1 88 ? 2.864 7.581 -3.376 1.00 92.12 88 ILE A O 1
ATOM 719 N N . LYS A 1 89 ? 2.117 8.380 -5.343 1.00 90.81 89 LYS A N 1
ATOM 720 C CA . LYS A 1 89 ? 1.392 9.527 -4.766 1.00 90.81 89 LYS A CA 1
ATOM 721 C C . LYS A 1 89 ? 0.339 9.088 -3.750 1.00 90.81 89 LYS A C 1
ATOM 723 O O . LYS A 1 89 ? 0.239 9.670 -2.672 1.00 90.81 89 LYS A O 1
ATOM 728 N N . SER A 1 90 ? -0.419 8.041 -4.070 1.00 90.56 90 SER A N 1
ATOM 729 C CA . SER A 1 90 ? -1.450 7.502 -3.178 1.00 90.56 90 SER A CA 1
ATOM 730 C C . SER A 1 90 ? -0.838 6.927 -1.898 1.00 90.56 90 SER A C 1
ATOM 732 O O . SER A 1 90 ? -1.295 7.234 -0.800 1.00 90.56 90 SER A O 1
ATOM 734 N N . LEU A 1 91 ? 0.239 6.144 -2.015 1.00 91.00 91 LEU A N 1
ATOM 735 C CA . LEU A 1 91 ? 0.957 5.573 -0.874 1.00 91.00 91 LEU A CA 1
ATOM 736 C C . LEU A 1 91 ? 1.620 6.652 -0.006 1.00 91.00 91 LEU A C 1
ATOM 738 O O . LEU A 1 91 ? 1.586 6.539 1.216 1.00 91.00 91 LEU A O 1
ATOM 742 N N . GLN A 1 92 ? 2.173 7.710 -0.604 1.00 88.75 92 GLN A N 1
ATOM 743 C CA . GLN A 1 92 ? 2.708 8.866 0.124 1.00 88.75 92 GLN A CA 1
ATOM 744 C C . GLN A 1 92 ? 1.610 9.635 0.868 1.00 88.75 92 GLN A C 1
ATOM 746 O O . GLN A 1 92 ? 1.813 10.034 2.012 1.00 88.75 92 GLN A O 1
ATOM 751 N N . GLY A 1 93 ? 0.430 9.798 0.265 1.00 85.81 93 GLY A N 1
ATOM 752 C CA . GLY A 1 93 ? -0.719 10.403 0.938 1.00 85.81 93 GLY A CA 1
ATOM 753 C C . GLY A 1 93 ? -1.205 9.576 2.131 1.00 85.81 93 GLY A C 1
ATOM 754 O O . GLY A 1 93 ? -1.441 10.123 3.206 1.00 85.81 93 GLY A O 1
ATOM 755 N N . VAL A 1 94 ? -1.274 8.249 1.986 1.00 84.94 94 VAL A N 1
ATOM 756 C CA . VAL A 1 94 ? -1.552 7.340 3.112 1.00 84.94 94 VAL A CA 1
ATOM 757 C C . VAL A 1 94 ? -0.456 7.449 4.173 1.00 84.94 94 VAL A C 1
ATOM 759 O O . VAL A 1 94 ? -0.763 7.520 5.363 1.00 84.94 94 VAL A O 1
ATOM 762 N N . ALA A 1 95 ? 0.813 7.511 3.757 1.00 83.81 95 ALA A N 1
ATOM 763 C CA . ALA A 1 95 ? 1.940 7.658 4.666 1.00 83.81 95 ALA A CA 1
ATOM 764 C C . ALA A 1 95 ? 1.822 8.931 5.496 1.00 83.81 95 ALA A C 1
ATOM 766 O O . ALA A 1 95 ? 2.034 8.835 6.691 1.00 83.81 95 ALA A O 1
ATOM 767 N N . TYR A 1 96 ? 1.443 10.067 4.899 1.00 78.31 96 TYR A N 1
ATOM 768 C CA . TYR A 1 96 ? 1.233 11.346 5.588 1.00 78.31 96 TYR A CA 1
ATOM 769 C C . TYR A 1 96 ? 0.082 11.304 6.606 1.00 78.31 96 TYR A C 1
ATOM 771 O O . TYR A 1 96 ? 0.144 11.961 7.644 1.00 78.31 96 TYR A O 1
ATOM 779 N N . ASN A 1 97 ? -0.952 10.505 6.341 1.00 73.81 97 ASN A N 1
ATOM 780 C CA . ASN A 1 97 ? -2.105 10.386 7.232 1.00 73.81 97 ASN A CA 1
ATOM 781 C C . ASN A 1 97 ? -1.877 9.419 8.407 1.00 73.81 97 ASN A C 1
ATOM 783 O O . ASN A 1 97 ? -2.430 9.637 9.478 1.00 73.81 97 ASN A O 1
ATOM 787 N N . CYS A 1 98 ? -1.070 8.368 8.234 1.00 72.12 98 CYS A N 1
ATOM 788 C CA . CYS A 1 98 ? -0.947 7.252 9.190 1.00 72.12 98 CYS A CA 1
ATOM 789 C C . CYS A 1 98 ? 0.231 7.386 10.187 1.00 72.12 98 CYS A C 1
ATOM 791 O O . CYS A 1 98 ? 0.854 6.383 10.544 1.00 72.12 98 CYS A O 1
ATOM 793 N N . VAL A 1 99 ? 0.635 8.603 10.572 1.00 60.09 99 VAL A N 1
ATOM 794 C CA . VAL A 1 99 ? 2.020 8.849 11.042 1.00 60.09 99 VAL A CA 1
ATOM 795 C C . VAL A 1 99 ? 2.239 8.717 12.548 1.00 60.09 99 VAL A C 1
ATOM 797 O O . VAL A 1 99 ? 3.370 8.391 12.928 1.00 60.09 99 VAL A O 1
ATOM 800 N N . GLU A 1 100 ? 1.225 8.956 13.382 1.00 65.75 100 GLU A N 1
ATOM 801 C CA . GLU A 1 100 ? 1.439 9.192 14.824 1.00 65.75 100 GLU A CA 1
ATOM 802 C C . GLU A 1 100 ? 1.253 7.956 15.713 1.00 65.75 100 GLU A C 1
ATOM 804 O O . GLU A 1 100 ? 1.841 7.883 16.788 1.00 65.75 100 GLU A O 1
ATOM 809 N N . SER A 1 101 ? 0.528 6.933 15.256 1.00 68.50 101 SER A N 1
ATOM 810 C CA . SER A 1 101 ? 0.238 5.760 16.088 1.00 68.50 101 SER A CA 1
ATOM 811 C C . SER A 1 101 ? 1.381 4.729 16.083 1.00 68.50 101 SER A C 1
ATOM 813 O O . SER A 1 101 ? 1.683 4.104 15.057 1.00 68.50 101 SER A O 1
ATOM 815 N N . GLU A 1 102 ? 1.987 4.470 17.251 1.00 75.25 102 GLU A N 1
ATOM 816 C CA . GLU A 1 102 ? 3.036 3.444 17.435 1.00 75.25 102 GLU A CA 1
ATOM 817 C C . GLU A 1 102 ? 2.575 2.032 17.029 1.00 75.25 102 GLU A C 1
ATOM 819 O O . GLU A 1 102 ? 3.370 1.213 16.542 1.00 75.25 102 GLU A O 1
ATOM 824 N N . LYS A 1 103 ? 1.265 1.776 17.144 1.00 79.06 103 LYS A N 1
ATOM 825 C CA . LYS A 1 103 ? 0.579 0.528 16.772 1.00 79.06 103 LYS A CA 1
ATOM 826 C C . LYS A 1 103 ? 0.883 0.086 15.336 1.00 79.06 103 LYS A C 1
ATOM 828 O O . LYS A 1 103 ? 0.924 -1.114 15.055 1.00 79.06 103 LYS A O 1
ATOM 833 N N . PHE A 1 104 ? 1.137 1.031 14.427 1.00 81.06 104 PHE A N 1
ATOM 834 C CA . PHE A 1 104 ? 1.358 0.765 13.002 1.00 81.06 104 PHE A CA 1
ATOM 835 C C . PHE A 1 104 ? 2.800 0.999 12.531 1.00 81.06 104 PHE A C 1
ATOM 837 O O . PHE A 1 104 ? 3.064 0.951 11.327 1.00 81.06 104 PHE A O 1
ATOM 844 N N . SER A 1 105 ? 3.758 1.151 13.450 1.00 83.00 105 SER A N 1
ATOM 845 C CA . SER A 1 105 ? 5.187 1.376 13.159 1.00 83.00 105 SER A CA 1
ATOM 846 C C . SER A 1 105 ? 5.782 0.409 12.118 1.00 83.00 105 SER A C 1
ATOM 848 O O . SER A 1 105 ? 6.420 0.830 11.153 1.00 83.00 105 SER A O 1
ATOM 850 N N . ARG A 1 106 ? 5.513 -0.899 12.235 1.00 84.00 106 ARG A N 1
ATOM 851 C CA . ARG A 1 106 ? 5.971 -1.907 11.253 1.00 84.00 106 ARG A CA 1
ATOM 852 C C . ARG A 1 106 ? 5.355 -1.711 9.866 1.00 84.00 106 ARG A C 1
ATOM 854 O O . ARG A 1 106 ? 6.032 -1.906 8.859 1.00 84.00 106 ARG A O 1
ATOM 861 N N . THR A 1 107 ? 4.074 -1.349 9.809 1.00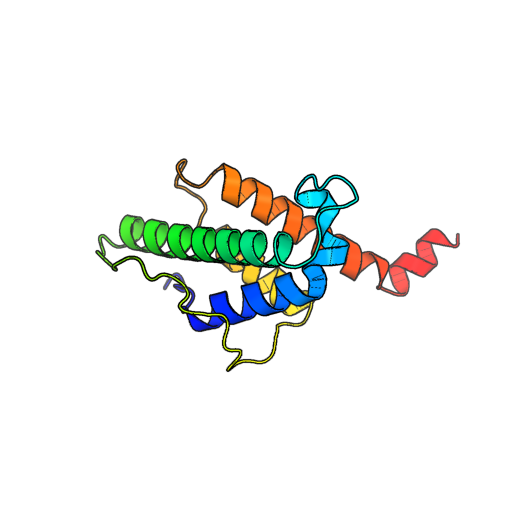 86.75 107 THR A N 1
ATOM 862 C CA . THR A 1 107 ? 3.370 -1.075 8.548 1.00 86.75 107 THR A CA 1
ATOM 863 C C . THR A 1 107 ? 3.926 0.189 7.897 1.00 86.75 107 THR A C 1
ATOM 865 O O . THR A 1 107 ? 4.143 0.187 6.692 1.00 86.75 107 THR A O 1
ATOM 868 N N . LYS A 1 108 ? 4.242 1.220 8.689 1.00 85.50 108 LYS A N 1
ATOM 869 C CA . LYS A 1 108 ? 4.878 2.467 8.238 1.00 85.50 108 LYS A CA 1
ATOM 870 C C . LYS A 1 108 ? 6.254 2.224 7.621 1.00 85.50 108 LYS A C 1
ATOM 872 O O . LYS A 1 108 ? 6.516 2.700 6.522 1.00 85.50 108 LYS A O 1
ATOM 877 N N . ASN A 1 109 ? 7.102 1.433 8.278 1.00 88.19 109 ASN A N 1
ATOM 878 C CA . ASN A 1 109 ? 8.411 1.077 7.724 1.00 88.19 109 ASN A CA 1
ATOM 879 C C . ASN A 1 109 ? 8.260 0.308 6.407 1.00 88.19 109 ASN A C 1
ATOM 881 O O . ASN A 1 109 ? 8.891 0.656 5.418 1.00 88.19 109 ASN A O 1
ATOM 885 N N . LYS A 1 110 ? 7.341 -0.665 6.352 1.00 89.19 110 LYS A N 1
ATOM 886 C CA . LYS A 1 110 ? 7.087 -1.407 5.113 1.00 89.19 110 LYS A CA 1
ATOM 887 C C . LYS A 1 110 ? 6.524 -0.517 3.999 1.00 89.19 110 LYS A C 1
ATOM 889 O O . LYS A 1 110 ? 6.921 -0.665 2.853 1.00 89.19 110 LYS A O 1
ATOM 894 N N . LEU A 1 111 ? 5.627 0.414 4.323 1.00 91.12 111 LEU A N 1
ATOM 895 C CA . LEU A 1 111 ? 5.104 1.404 3.379 1.00 91.12 111 LEU A CA 1
ATOM 896 C C . LEU A 1 111 ? 6.226 2.263 2.802 1.00 91.12 111 LEU A C 1
ATOM 898 O O . LEU A 1 111 ? 6.267 2.479 1.594 1.00 91.12 111 LEU A O 1
ATOM 902 N N . ARG A 1 112 ? 7.154 2.701 3.657 1.00 89.50 112 ARG A N 1
ATOM 903 C CA . ARG A 1 112 ? 8.347 3.434 3.247 1.00 89.50 112 ARG A CA 1
ATOM 904 C C . ARG A 1 112 ? 9.174 2.606 2.259 1.00 89.50 112 ARG A C 1
ATOM 906 O O . ARG A 1 112 ? 9.417 3.098 1.164 1.00 89.50 112 ARG A O 1
ATOM 913 N N . ASP A 1 113 ? 9.518 1.360 2.591 1.00 90.75 113 ASP A N 1
ATOM 914 C CA . ASP A 1 113 ? 10.274 0.463 1.697 1.00 90.75 113 ASP A CA 1
ATOM 915 C C . ASP A 1 113 ? 9.613 0.339 0.314 1.00 90.75 113 ASP A C 1
ATOM 917 O O . ASP A 1 113 ? 10.276 0.459 -0.714 1.00 90.75 113 ASP A O 1
ATOM 921 N N . VAL A 1 114 ? 8.288 0.140 0.285 1.00 91.00 114 VAL A N 1
ATOM 922 C CA . VAL A 1 114 ? 7.516 0.001 -0.960 1.00 91.00 114 VAL A CA 1
ATOM 923 C C . VAL A 1 114 ? 7.547 1.286 -1.784 1.00 91.00 114 VAL A C 1
ATOM 925 O O . VAL A 1 114 ? 7.761 1.231 -2.992 1.00 91.00 114 VAL A O 1
ATOM 928 N N . VAL A 1 115 ? 7.361 2.448 -1.154 1.00 91.31 115 VAL A N 1
ATOM 929 C CA . VAL A 1 115 ? 7.425 3.746 -1.843 1.00 91.31 115 VAL A CA 1
ATOM 930 C C . VAL A 1 115 ? 8.822 3.993 -2.413 1.00 91.31 115 VAL A C 1
ATOM 932 O O . VAL A 1 115 ? 8.930 4.394 -3.568 1.00 91.31 115 VAL A O 1
ATOM 935 N N . PHE A 1 116 ? 9.882 3.719 -1.647 1.00 90.81 116 PHE A N 1
ATOM 936 C CA . PHE A 1 116 ? 11.263 3.863 -2.121 1.00 90.81 116 PHE A CA 1
ATOM 937 C C . PHE A 1 116 ? 11.555 2.971 -3.324 1.00 90.81 116 PHE A C 1
ATOM 939 O O . PHE A 1 116 ? 12.088 3.459 -4.316 1.00 90.81 116 PHE A O 1
ATOM 946 N N . TYR A 1 117 ? 11.146 1.706 -3.270 1.00 91.00 117 TYR A N 1
ATOM 947 C CA . TYR A 1 117 ? 11.316 0.775 -4.381 1.00 91.00 117 TYR A CA 1
ATOM 948 C C . TYR A 1 117 ? 10.564 1.210 -5.648 1.00 91.00 117 TYR A C 1
ATOM 950 O O . TYR A 1 117 ? 11.099 1.160 -6.753 1.00 91.00 117 TYR A O 1
ATOM 958 N N . LEU A 1 118 ? 9.314 1.659 -5.512 1.00 90.38 118 LEU A N 1
ATOM 959 C CA . LEU A 1 118 ? 8.547 2.138 -6.664 1.00 90.38 118 LEU A CA 1
ATOM 960 C C . LEU A 1 118 ? 9.165 3.410 -7.259 1.00 90.38 118 LEU A C 1
ATOM 962 O O . LEU A 1 118 ? 9.220 3.543 -8.478 1.00 90.38 118 LEU A O 1
ATOM 966 N N . MET A 1 119 ? 9.658 4.326 -6.418 1.00 89.88 119 MET A N 1
ATOM 967 C CA . MET A 1 119 ? 10.356 5.525 -6.887 1.00 89.88 119 MET A CA 1
ATOM 968 C C . MET A 1 119 ? 11.651 5.186 -7.624 1.00 89.88 119 MET A C 1
ATOM 970 O O . MET A 1 119 ? 11.873 5.755 -8.689 1.00 89.88 119 MET A O 1
ATOM 974 N N . SER A 1 120 ? 12.471 4.259 -7.112 1.00 88.31 120 SER A N 1
ATOM 975 C CA . SER A 1 120 ? 13.716 3.874 -7.790 1.00 88.31 120 SER A CA 1
ATOM 976 C C . SER A 1 120 ? 13.428 3.314 -9.180 1.00 88.31 120 SER A C 1
ATOM 978 O O . SER A 1 120 ? 13.998 3.787 -10.150 1.00 88.31 120 SER A O 1
ATOM 980 N N . ARG A 1 121 ? 12.425 2.436 -9.313 1.00 86.56 121 ARG A N 1
ATOM 981 C CA . ARG A 1 121 ? 12.009 1.909 -10.621 1.00 86.56 121 ARG A CA 1
ATOM 982 C C . ARG A 1 121 ? 11.568 2.978 -11.612 1.00 86.56 121 ARG A C 1
ATOM 984 O O . ARG A 1 121 ? 11.824 2.842 -12.804 1.00 86.56 121 ARG A O 1
ATOM 991 N N . VAL A 1 122 ? 10.847 3.995 -11.142 1.00 86.19 122 VAL A N 1
ATOM 992 C CA . VAL A 1 122 ? 10.420 5.105 -12.002 1.00 86.19 122 VAL A CA 1
ATOM 993 C C . VAL A 1 122 ? 11.629 5.916 -12.462 1.00 86.19 122 VAL A C 1
ATOM 995 O O . VAL A 1 122 ? 11.681 6.278 -13.631 1.00 86.19 122 VAL A O 1
ATOM 998 N N . ILE A 1 123 ? 12.592 6.170 -11.573 1.00 85.00 123 ILE A N 1
ATOM 999 C CA . ILE A 1 123 ? 13.829 6.898 -11.887 1.00 85.00 123 ILE A CA 1
ATOM 1000 C C . ILE A 1 123 ? 14.699 6.103 -12.869 1.00 85.00 123 ILE A C 1
ATOM 1002 O O . ILE A 1 123 ? 15.119 6.661 -13.876 1.00 85.00 123 ILE A O 1
ATOM 1006 N N . ASP A 1 124 ? 14.892 4.802 -12.648 1.00 82.88 124 ASP A N 1
ATOM 1007 C CA . ASP A 1 124 ? 15.674 3.926 -13.538 1.00 82.88 124 ASP A CA 1
ATOM 1008 C C . ASP A 1 124 ? 15.068 3.844 -14.953 1.00 82.88 124 ASP A C 1
ATOM 1010 O O . ASP A 1 124 ? 15.759 3.615 -15.949 1.00 82.88 124 ASP A O 1
ATOM 1014 N N . ALA A 1 125 ? 13.750 4.036 -15.060 1.00 82.62 125 ALA A N 1
ATOM 1015 C CA . ALA A 1 125 ? 13.035 4.085 -16.329 1.00 82.62 125 ALA A CA 1
ATOM 1016 C C . ALA A 1 125 ? 13.106 5.459 -17.026 1.00 82.62 125 ALA A C 1
ATOM 1018 O O . ALA A 1 125 ? 12.665 5.569 -18.173 1.00 82.62 125 ALA A O 1
ATOM 1019 N N . MET A 1 126 ? 13.629 6.505 -16.372 1.00 81.94 126 MET A N 1
ATOM 1020 C CA . MET A 1 126 ? 13.781 7.830 -16.979 1.00 81.94 126 MET A CA 1
ATOM 1021 C C . MET A 1 126 ? 14.974 7.842 -17.949 1.00 81.94 126 MET A C 1
ATOM 1023 O O . MET A 1 126 ? 16.100 7.538 -17.542 1.00 81.94 126 MET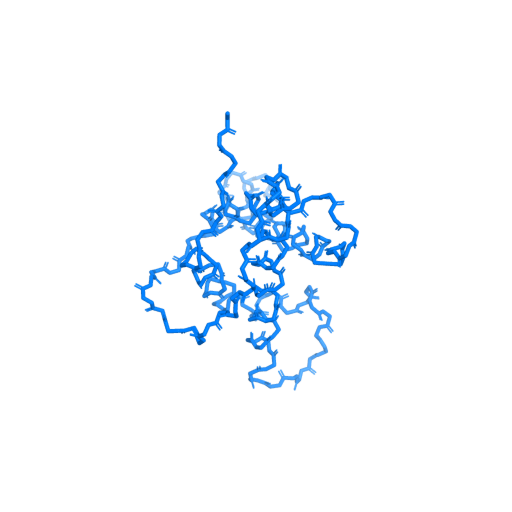 A O 1
ATOM 1027 N N . PRO A 1 127 ? 14.774 8.240 -19.221 1.00 74.31 127 PRO A N 1
ATOM 1028 C CA . PRO A 1 127 ? 15.846 8.297 -20.217 1.00 74.31 127 PRO A CA 1
ATOM 1029 C C . PRO A 1 127 ? 17.037 9.168 -19.798 1.00 74.31 127 PRO A C 1
ATOM 1031 O O . PRO A 1 127 ? 18.177 8.889 -20.161 1.00 74.31 127 PRO A O 1
ATOM 1034 N N . GLU A 1 128 ? 16.787 10.234 -19.040 1.00 72.31 128 GLU A N 1
ATOM 1035 C CA . GLU A 1 128 ? 17.805 11.148 -18.526 1.00 72.31 128 GLU A CA 1
ATOM 1036 C C . GLU A 1 128 ? 18.741 10.461 -17.529 1.00 72.31 128 GLU A C 1
ATOM 1038 O O . GLU A 1 128 ? 19.937 10.738 -17.532 1.00 72.31 128 GLU A O 1
ATOM 1043 N N . PHE A 1 129 ? 18.219 9.540 -16.715 1.00 60.62 129 PHE A N 1
ATOM 1044 C CA . PHE A 1 129 ? 19.008 8.799 -15.732 1.00 60.62 129 PHE A CA 1
ATOM 1045 C C . PHE A 1 129 ? 19.861 7.720 -16.411 1.00 60.62 129 PHE A C 1
ATOM 1047 O O . PHE A 1 129 ? 21.055 7.606 -16.145 1.00 60.62 129 PHE A O 1
ATOM 1054 N N . GLN A 1 130 ? 19.292 7.022 -17.398 1.00 60.03 130 GLN A N 1
ATOM 1055 C CA . GLN A 1 130 ? 20.013 6.035 -18.214 1.00 60.03 130 GLN A CA 1
ATOM 1056 C C . GLN A 1 130 ? 21.181 6.649 -19.003 1.00 60.03 130 GLN A C 1
ATOM 1058 O O . GLN A 1 130 ? 22.201 5.998 -19.231 1.00 60.03 130 GLN A O 1
ATOM 1063 N N . ARG A 1 131 ? 21.052 7.919 -19.413 1.00 57.19 131 ARG A N 1
ATOM 1064 C CA . ARG A 1 131 ? 22.121 8.671 -20.090 1.00 57.19 131 ARG A CA 1
ATOM 1065 C C . ARG A 1 131 ? 23.272 9.065 -19.166 1.00 57.19 131 ARG A C 1
ATOM 1067 O O . ARG A 1 131 ? 24.376 9.254 -19.659 1.00 57.19 131 ARG A O 1
ATOM 1074 N N . ILE A 1 132 ? 23.025 9.204 -17.864 1.00 58.16 132 ILE A N 1
ATOM 1075 C CA . ILE A 1 132 ? 24.068 9.519 -16.878 1.00 58.16 132 ILE A CA 1
ATOM 1076 C C . ILE A 1 132 ? 24.884 8.265 -16.545 1.00 58.16 132 ILE A C 1
ATOM 1078 O O . ILE A 1 132 ? 26.094 8.365 -16.413 1.00 58.16 132 ILE A O 1
ATOM 1082 N N . GLU A 1 133 ? 24.262 7.084 -16.485 1.00 53.28 133 GLU A N 1
ATOM 1083 C CA . GLU A 1 133 ? 24.982 5.816 -16.253 1.00 53.28 133 GLU A CA 1
ATOM 1084 C C . GLU A 1 133 ? 25.827 5.340 -17.450 1.00 53.28 133 GLU A C 1
ATOM 1086 O O . GLU A 1 133 ? 26.621 4.411 -17.317 1.00 53.28 133 GLU A O 1
ATOM 1091 N N . THR A 1 134 ? 25.659 5.950 -18.627 1.00 54.03 134 THR A N 1
ATOM 1092 C CA . THR A 1 134 ? 26.425 5.624 -19.845 1.00 54.03 134 THR A CA 1
ATOM 1093 C C . THR A 1 134 ? 27.658 6.510 -20.072 1.00 54.03 134 THR A C 1
ATOM 1095 O O . THR A 1 134 ? 28.362 6.292 -21.060 1.00 54.03 134 THR A O 1
ATOM 1098 N N . TRP A 1 135 ? 27.931 7.477 -19.187 1.00 43.06 135 TRP A N 1
ATOM 1099 C CA . TRP A 1 135 ? 29.140 8.320 -19.181 1.00 43.06 135 TRP A CA 1
ATOM 1100 C C . TRP A 1 135 ? 30.120 7.878 -18.093 1.00 43.06 135 TRP A C 1
ATOM 1102 O O . TRP A 1 135 ? 31.341 7.973 -18.353 1.00 43.06 135 TRP A O 1
#

pLDDT: mean 77.28, std 13.15, range [31.28, 92.12]

Foldseek 3Di:
DDLDQDDLLLLLLLLVQCVVCQVVCVVLVVDDPDDDDDPSSVVSLVLSLLLNVLLVVLVCVVPVDDDDRDRSDDSPDPDDHDDLVRSLVSLVSSLVSNPDDPVCVVSSVSSVVVSVVSVVVVQVPDPVNVVVVVD

Radius of gyration: 16.14 Å; chains: 1; bounding box: 45×44×38 Å

Secondary structure (DSSP, 8-state):
----PPPHHHHHHHHHHHHHTHHHHGGGGTPPTT--TTHHHHHHHHHHHHHHHHHHHHHHHHHT--PPP---------SPPPPHHHHHHHHHHHHHHS-S-GGGHHHHHHHHHHHHHHHHHHHHT-HHHHHHTT-

Sequence (135 aa):
MSVILYEDEKFLRIAASLKLKGQDMAHLWLYPYGWQTGGMDKKIEKFANRLLNANIDSSNERYDEQRPFKVLKGFSSSGLPYSDLELIKSLQGVAYNCVESEKFSRTKNKLRDVVFYLMSRVIDAMPEFQRIETW